Protein AF-A0A1L5FCF8-F1 (afdb_monomer_lite)

Foldseek 3Di:
DPPPQPQWAKAKAKLCQAQCNVVVCVPDQFNIKMKIATAHPVGDTFWIWMWGQHDDPNDTATDTGGDPRNVVRVVVQVQLVVVCVVCVPPRDDPVRSVVSSVVSRYYYPHHGPDDD

pLDDT: mean 89.03, std 12.79, range [37.94, 98.19]

Sequence (116 aa):
MENKNEGMIKGFTQLSRAWYGEVCLRNSDYVDRVIFGLYSSQGGTTGEMTVDWINLSGKIVPELNIFSDAWSALSNFHDLINVLGEHDSEDPTPEEFCKYLLDCGFMDRTETIIGY

Organism: Clostridium kluyveri (NCBI:txid1534)

Radius of gyration: 14.66 Å; chains: 1; bounding box: 34×45×38 Å

Secondary structure (DSSP, 8-state):
---TTTT-EEEEEEGGGSTTHHHHHTT-SEEEEEEEEEE-TTS-EEEEEEEEEEEETTEEEEEEEE-GGGHHHHTT-HHHHHHHHHTTTS---HHHHHHHHHHTTPEE--------

Structure (mmCIF, N/CA/C/O backbone):
data_AF-A0A1L5FCF8-F1
#
_entry.id   AF-A0A1L5FCF8-F1
#
loop_
_atom_site.group_PDB
_atom_site.id
_atom_site.type_symbol
_atom_site.label_atom_id
_atom_site.label_alt_id
_atom_site.label_comp_id
_atom_site.label_asym_id
_atom_site.label_entity_id
_atom_site.label_seq_id
_atom_site.pdbx_PDB_ins_code
_atom_site.Cartn_x
_atom_site.Cartn_y
_atom_site.Cartn_z
_atom_site.occupancy
_atom_site.B_iso_or_equiv
_atom_site.auth_seq_id
_atom_site.auth_comp_id
_atom_site.auth_asym_id
_atom_site.auth_atom_id
_atom_site.pdbx_PDB_model_num
ATOM 1 N N . MET A 1 1 ? 6.399 21.939 -18.732 1.00 43.91 1 MET A N 1
ATOM 2 C CA . MET A 1 1 ? 6.644 21.167 -17.500 1.00 43.91 1 MET A CA 1
ATOM 3 C C . MET A 1 1 ? 7.063 19.786 -17.958 1.00 43.91 1 MET A C 1
ATOM 5 O O . MET A 1 1 ? 6.285 19.169 -18.669 1.00 43.91 1 MET A O 1
ATOM 9 N N . GLU A 1 2 ? 8.301 19.373 -17.693 1.00 46.34 2 GLU A N 1
ATOM 10 C CA . GLU A 1 2 ? 8.744 18.007 -18.004 1.00 46.34 2 GLU A CA 1
ATOM 11 C C . GLU A 1 2 ? 7.903 17.011 -17.204 1.00 46.34 2 GLU A C 1
ATOM 13 O O . GLU A 1 2 ? 7.716 17.176 -15.995 1.00 46.34 2 GLU A O 1
ATOM 18 N N . ASN A 1 3 ? 7.371 15.998 -17.886 1.00 55.94 3 ASN A N 1
ATOM 19 C CA . ASN A 1 3 ? 6.654 14.908 -17.245 1.00 55.94 3 ASN A CA 1
ATOM 20 C C . ASN A 1 3 ? 7.686 14.048 -16.505 1.00 55.94 3 ASN A C 1
ATOM 22 O O . ASN A 1 3 ? 8.296 13.162 -17.094 1.00 55.94 3 ASN A O 1
ATOM 26 N N . LYS A 1 4 ? 7.881 14.298 -15.202 1.00 61.84 4 LYS A N 1
ATOM 27 C CA . LYS A 1 4 ? 8.805 13.530 -14.337 1.00 61.84 4 LYS A CA 1
ATOM 28 C C . LYS A 1 4 ? 8.567 12.009 -14.354 1.00 61.84 4 LYS A C 1
ATOM 30 O O . LYS A 1 4 ? 9.425 11.262 -13.899 1.00 61.84 4 LYS A O 1
ATOM 35 N N . ASN A 1 5 ? 7.421 11.566 -14.871 1.00 60.00 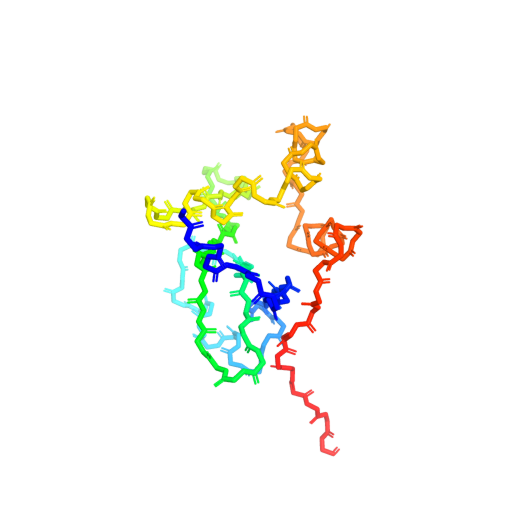5 ASN A N 1
ATOM 36 C CA . ASN A 1 5 ? 6.945 10.188 -14.808 1.00 60.00 5 ASN A 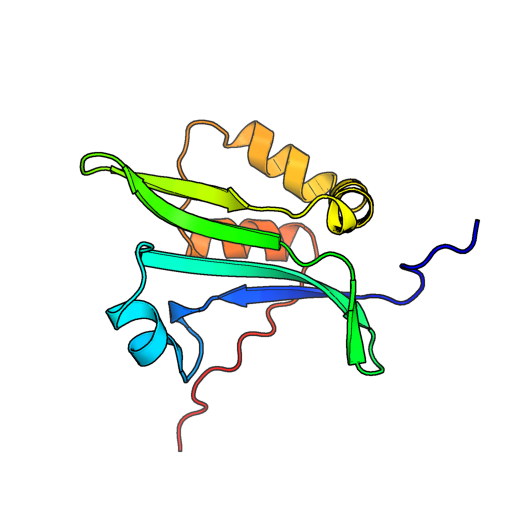CA 1
ATOM 37 C C . ASN A 1 5 ? 7.058 9.433 -16.149 1.00 60.00 5 ASN A C 1
ATOM 39 O O . ASN A 1 5 ? 6.619 8.287 -16.239 1.00 60.00 5 ASN A O 1
ATOM 43 N N . GLU A 1 6 ? 7.598 10.053 -17.202 1.00 63.06 6 GLU A N 1
ATOM 44 C CA . GLU A 1 6 ? 7.704 9.425 -18.524 1.00 63.06 6 GLU A CA 1
ATOM 45 C C . GLU A 1 6 ? 8.676 8.226 -18.484 1.00 63.06 6 GLU A C 1
ATOM 47 O O . GLU A 1 6 ? 9.830 8.358 -18.083 1.00 63.06 6 GLU A O 1
ATOM 52 N N . GLY A 1 7 ? 8.190 7.032 -18.847 1.00 71.62 7 GLY A N 1
ATOM 53 C CA . GLY A 1 7 ? 8.964 5.780 -18.795 1.00 71.62 7 GLY A CA 1
ATOM 54 C C . GLY A 1 7 ? 9.002 5.070 -17.432 1.00 71.62 7 GLY A C 1
ATOM 5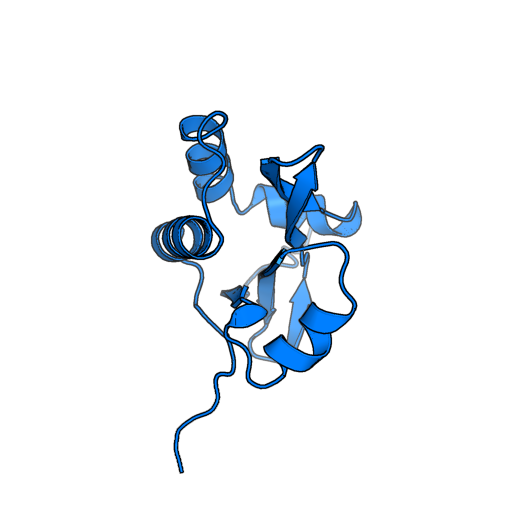5 O O . GLY A 1 7 ? 9.708 4.071 -17.297 1.00 71.62 7 GLY A O 1
ATOM 56 N N . MET A 1 8 ? 8.254 5.548 -16.432 1.00 81.50 8 MET A N 1
ATOM 57 C CA . MET A 1 8 ? 8.144 4.894 -15.122 1.00 81.50 8 MET A CA 1
ATOM 58 C C . MET A 1 8 ? 7.141 3.729 -15.138 1.00 81.50 8 MET A C 1
ATOM 60 O O . MET A 1 8 ? 6.134 3.766 -15.844 1.00 81.50 8 MET A O 1
ATOM 64 N N . ILE A 1 9 ? 7.390 2.714 -14.310 1.00 88.81 9 ILE A N 1
ATOM 65 C CA . ILE A 1 9 ? 6.551 1.518 -14.154 1.00 88.81 9 ILE A CA 1
ATOM 66 C C . ILE A 1 9 ? 5.823 1.577 -12.807 1.00 88.81 9 ILE A C 1
ATOM 68 O O . ILE A 1 9 ? 6.436 1.859 -11.776 1.00 88.81 9 ILE A O 1
ATOM 72 N N . LYS A 1 10 ? 4.520 1.277 -12.808 1.00 93.69 10 LYS A N 1
ATOM 73 C CA . LYS A 1 10 ? 3.722 1.088 -11.590 1.00 93.69 10 LYS A CA 1
ATOM 74 C C . LYS A 1 10 ? 4.157 -0.203 -10.892 1.00 93.69 10 LYS A C 1
ATOM 76 O O . LYS A 1 10 ? 4.133 -1.268 -11.506 1.00 93.69 10 LYS A O 1
ATOM 81 N N . GLY A 1 11 ? 4.537 -0.139 -9.622 1.00 94.44 11 GLY A N 1
ATOM 82 C CA . GLY A 1 11 ? 4.949 -1.328 -8.873 1.00 94.44 11 GLY A CA 1
ATOM 83 C C . GLY A 1 11 ? 4.527 -1.292 -7.415 1.00 94.44 11 GLY A C 1
ATOM 84 O O . GLY A 1 11 ? 4.197 -0.225 -6.897 1.00 94.44 11 GLY A O 1
ATOM 85 N N . PHE A 1 12 ? 4.555 -2.453 -6.765 1.00 96.50 12 PHE A N 1
ATOM 86 C CA . PHE A 1 12 ? 4.321 -2.564 -5.330 1.00 96.50 12 PHE A CA 1
ATOM 87 C C . PHE A 1 12 ? 5.142 -3.675 -4.673 1.00 96.50 12 PHE A C 1
ATOM 89 O O . PHE A 1 12 ? 5.648 -4.574 -5.347 1.00 96.50 12 PHE A O 1
ATOM 96 N N . THR A 1 13 ? 5.242 -3.620 -3.348 1.00 96.00 13 THR A N 1
ATOM 97 C CA . THR A 1 13 ? 5.759 -4.690 -2.491 1.00 96.00 13 THR A CA 1
ATOM 98 C C . THR A 1 13 ? 4.835 -4.893 -1.291 1.00 96.00 13 THR A C 1
ATOM 100 O O . THR A 1 13 ? 4.318 -3.925 -0.737 1.00 96.00 13 THR A O 1
ATOM 103 N N . GLN A 1 14 ? 4.623 -6.147 -0.884 1.00 96.88 14 GLN A N 1
ATOM 104 C CA . GLN A 1 14 ? 3.895 -6.499 0.341 1.00 96.88 14 GLN A CA 1
ATOM 105 C C . GLN A 1 14 ? 4.887 -6.977 1.403 1.00 96.88 14 GLN A C 1
ATOM 107 O O . GLN A 1 14 ? 5.633 -7.934 1.179 1.00 96.88 14 GLN A O 1
ATOM 112 N N . LEU A 1 15 ? 4.906 -6.319 2.563 1.00 94.25 15 LEU A N 1
ATOM 113 C CA . LEU A 1 15 ? 5.924 -6.551 3.581 1.00 94.25 15 LEU A CA 1
ATOM 114 C C . LEU A 1 15 ? 5.860 -7.968 4.156 1.00 94.25 15 LEU A C 1
ATOM 116 O O . LEU A 1 15 ? 6.899 -8.616 4.234 1.00 94.25 15 LEU A O 1
ATOM 120 N N . SER A 1 16 ? 4.676 -8.480 4.497 1.00 93.38 16 SER A N 1
ATOM 121 C CA . SER A 1 16 ? 4.512 -9.840 5.043 1.00 93.38 16 SER A CA 1
ATOM 122 C C . SER A 1 16 ? 5.015 -10.957 4.121 1.00 93.38 16 SER A C 1
ATOM 124 O O . SER A 1 16 ? 5.403 -12.022 4.601 1.00 93.38 16 SER A O 1
ATOM 126 N N . ARG A 1 17 ? 5.057 -10.715 2.804 1.00 92.69 17 ARG A N 1
ATOM 127 C CA . ARG A 1 17 ? 5.564 -11.660 1.797 1.00 92.69 17 ARG A CA 1
ATOM 128 C C . ARG A 1 17 ? 7.055 -11.492 1.505 1.00 92.69 17 ARG A C 1
ATOM 130 O O . ARG A 1 17 ? 7.663 -12.399 0.935 1.00 92.69 17 ARG A O 1
ATOM 137 N N . ALA A 1 18 ? 7.650 -10.359 1.868 1.00 90.81 18 ALA A N 1
ATOM 138 C CA . ALA A 1 18 ? 9.068 -10.113 1.644 1.00 90.81 18 ALA A CA 1
ATOM 139 C C . ALA A 1 18 ? 9.936 -11.050 2.500 1.00 90.81 18 ALA A C 1
ATOM 141 O O . ALA A 1 18 ? 9.564 -11.423 3.613 1.00 90.81 18 ALA A O 1
ATOM 142 N N . TRP A 1 19 ? 11.137 -11.394 2.027 1.00 88.50 19 TRP A N 1
ATOM 143 C CA . TRP A 1 19 ? 12.052 -12.290 2.753 1.00 88.50 19 TRP A CA 1
ATOM 144 C C . TRP A 1 19 ? 12.461 -11.778 4.145 1.00 88.50 19 TRP A C 1
ATOM 146 O O . TRP A 1 19 ? 12.814 -12.566 5.019 1.00 88.50 19 TRP A O 1
ATOM 156 N N . TYR A 1 20 ? 12.397 -10.463 4.356 1.00 83.56 20 TYR A N 1
ATOM 157 C CA . TYR A 1 20 ? 12.661 -9.782 5.627 1.00 83.56 20 TYR A CA 1
ATOM 158 C C . TYR A 1 20 ? 11.384 -9.422 6.405 1.00 83.56 20 TYR A C 1
ATOM 160 O O . TYR A 1 20 ? 11.466 -8.807 7.471 1.00 83.56 20 TYR A O 1
ATOM 168 N N . GLY A 1 21 ? 10.210 -9.794 5.887 1.00 87.88 21 GLY A N 1
ATOM 169 C CA . GLY A 1 21 ? 8.906 -9.361 6.384 1.00 87.88 21 GLY A CA 1
ATOM 170 C C . GLY A 1 21 ? 8.687 -9.662 7.858 1.00 87.88 21 GLY A C 1
ATOM 171 O O . GLY A 1 21 ? 8.360 -8.766 8.632 1.00 87.88 21 GLY A O 1
ATOM 172 N N . GLU A 1 22 ? 8.955 -10.903 8.273 1.00 87.62 22 GLU A N 1
ATOM 173 C CA . GLU A 1 22 ? 8.743 -11.348 9.654 1.00 87.62 22 GLU A CA 1
ATOM 174 C C . GLU A 1 22 ? 9.512 -10.488 10.671 1.00 87.62 22 GLU A C 1
ATOM 176 O O . GLU A 1 22 ? 8.982 -10.128 11.721 1.00 87.62 22 GLU A O 1
ATOM 181 N N . VAL A 1 23 ? 10.762 -10.128 10.367 1.00 87.94 23 VAL A N 1
ATOM 182 C CA . VAL A 1 23 ? 11.603 -9.340 11.281 1.00 87.94 23 VAL A CA 1
ATOM 183 C C . VAL A 1 23 ? 11.100 -7.902 11.385 1.00 87.94 23 VAL A C 1
ATOM 185 O O . VAL A 1 23 ? 11.079 -7.345 12.483 1.00 87.94 23 VAL A O 1
ATOM 188 N N . CYS A 1 24 ? 10.673 -7.312 10.267 1.00 87.19 24 CYS A N 1
ATOM 189 C CA . CYS A 1 24 ? 10.129 -5.957 10.242 1.00 87.19 24 CYS A CA 1
ATOM 190 C C . CYS A 1 24 ? 8.771 -5.860 10.950 1.00 87.19 24 CYS A C 1
ATOM 192 O O . CYS A 1 24 ? 8.555 -4.908 11.696 1.00 87.19 24 CYS A O 1
ATOM 194 N N . LEU A 1 25 ? 7.895 -6.855 10.775 1.00 90.94 25 LEU A N 1
ATOM 195 C CA . LEU A 1 25 ? 6.541 -6.841 11.339 1.00 90.94 25 LEU A CA 1
ATOM 196 C C . LEU A 1 25 ? 6.495 -7.063 12.858 1.00 90.94 25 LEU A C 1
ATOM 198 O O . LEU A 1 25 ? 5.571 -6.616 13.527 1.00 90.94 25 LEU A O 1
ATOM 202 N N . ARG A 1 26 ? 7.501 -7.718 13.451 1.00 88.12 26 ARG A N 1
ATOM 203 C CA . ARG A 1 26 ? 7.540 -7.958 14.910 1.00 88.12 26 ARG A CA 1
ATOM 204 C C . ARG A 1 26 ? 7.552 -6.682 15.755 1.00 88.12 26 ARG A C 1
ATOM 206 O O . ARG A 1 26 ? 7.183 -6.745 16.923 1.00 88.12 26 ARG A O 1
ATOM 213 N N . ASN A 1 27 ? 8.014 -5.566 15.195 1.00 84.62 27 ASN A N 1
ATOM 214 C CA . ASN A 1 27 ? 8.147 -4.289 15.899 1.00 84.62 27 ASN A CA 1
ATOM 215 C C . ASN A 1 27 ? 7.346 -3.160 15.226 1.00 84.62 27 ASN A C 1
ATOM 217 O O . ASN A 1 27 ? 7.662 -1.992 15.448 1.00 84.62 27 ASN A O 1
ATOM 221 N N . SER A 1 28 ? 6.370 -3.485 14.372 1.00 88.44 28 SER A N 1
ATOM 222 C CA . SER A 1 28 ? 5.513 -2.490 13.723 1.00 88.44 28 SER A CA 1
ATOM 223 C C . SER A 1 28 ? 4.187 -2.306 14.456 1.00 88.44 28 SER A C 1
ATOM 225 O O . SER A 1 28 ? 3.668 -3.228 15.079 1.00 88.44 28 SER A O 1
ATOM 227 N N . ASP A 1 29 ? 3.603 -1.116 14.306 1.00 90.81 29 ASP A N 1
ATOM 228 C CA . ASP A 1 29 ? 2.247 -0.799 14.782 1.00 90.81 29 ASP A CA 1
ATOM 229 C C . ASP A 1 29 ? 1.143 -1.246 13.797 1.00 90.81 29 ASP A C 1
ATOM 231 O O . ASP A 1 29 ? -0.051 -1.097 14.060 1.00 90.81 29 ASP A O 1
ATOM 235 N N . TYR A 1 30 ? 1.540 -1.810 12.654 1.00 94.44 30 TYR A N 1
ATOM 236 C CA . TYR A 1 30 ? 0.668 -2.361 11.618 1.00 94.44 30 TYR A CA 1
ATOM 237 C C . TYR A 1 30 ? 0.872 -3.874 11.480 1.00 94.44 30 TYR A C 1
ATOM 239 O O . TYR A 1 30 ? 1.966 -4.393 11.707 1.00 94.44 30 TYR A O 1
ATOM 247 N N . VAL A 1 31 ? -0.195 -4.570 11.087 1.00 94.62 31 VAL A N 1
ATOM 248 C CA . VAL A 1 31 ? -0.236 -6.014 10.812 1.00 94.62 31 VAL A CA 1
ATOM 249 C C . VAL A 1 31 ? 0.461 -6.347 9.496 1.00 94.62 31 VAL A C 1
ATOM 251 O O . VAL A 1 31 ? 1.116 -7.380 9.388 1.00 94.62 31 VAL A O 1
ATOM 254 N N . ASP A 1 32 ? 0.328 -5.468 8.507 1.00 97.25 32 ASP A N 1
ATOM 255 C CA . ASP A 1 32 ? 1.041 -5.543 7.237 1.00 97.25 32 ASP A CA 1
ATOM 256 C C . ASP A 1 32 ? 1.172 -4.144 6.625 1.00 97.25 32 ASP A C 1
ATOM 258 O O . ASP A 1 32 ? 0.502 -3.196 7.049 1.00 97.25 32 ASP A O 1
ATOM 262 N N . ARG A 1 33 ? 2.038 -4.028 5.621 1.00 97.62 33 ARG A N 1
ATOM 263 C CA . ARG A 1 33 ? 2.249 -2.821 4.830 1.00 97.62 33 ARG A CA 1
ATOM 264 C C . ARG A 1 33 ? 2.412 -3.188 3.366 1.00 97.62 33 ARG A C 1
ATOM 266 O O . ARG A 1 33 ? 3.244 -4.026 3.018 1.00 97.62 33 ARG A O 1
ATOM 273 N N . VAL A 1 34 ? 1.695 -2.477 2.507 1.00 98.19 34 VAL A N 1
ATOM 274 C CA . VAL A 1 34 ? 1.929 -2.484 1.064 1.00 98.19 34 VAL A CA 1
ATOM 275 C C . VAL A 1 34 ? 2.512 -1.138 0.668 1.00 98.19 34 VAL A C 1
ATOM 277 O O . VAL A 1 34 ? 1.911 -0.100 0.927 1.00 98.19 34 VAL A O 1
ATOM 280 N N . ILE A 1 35 ? 3.687 -1.156 0.043 1.00 96.50 35 ILE A N 1
ATOM 281 C CA . ILE A 1 35 ? 4.337 0.032 -0.523 1.00 96.50 35 ILE A CA 1
ATOM 282 C C . ILE A 1 35 ? 4.100 0.004 -2.025 1.00 96.50 35 ILE A C 1
ATOM 284 O O . ILE A 1 35 ? 4.343 -1.022 -2.656 1.00 96.50 35 ILE A O 1
ATOM 288 N N . PHE A 1 36 ? 3.642 1.105 -2.609 1.00 96.44 36 PHE A N 1
ATOM 289 C CA . PHE A 1 36 ? 3.405 1.200 -4.047 1.00 96.44 36 PHE A CA 1
ATOM 290 C C . PHE A 1 36 ? 3.759 2.586 -4.586 1.00 96.44 36 PHE A C 1
ATOM 292 O O . PHE A 1 36 ? 3.814 3.570 -3.849 1.00 96.44 36 PHE A O 1
ATOM 299 N N . GLY A 1 37 ? 4.037 2.665 -5.886 1.00 94.88 37 GLY A N 1
ATOM 300 C CA . GLY A 1 37 ? 4.470 3.911 -6.513 1.00 94.88 37 GLY A CA 1
ATOM 301 C C . GLY A 1 37 ? 4.938 3.741 -7.954 1.00 94.88 37 GLY A C 1
ATOM 302 O O . GLY A 1 37 ? 4.679 2.722 -8.604 1.00 94.88 37 GLY A O 1
ATOM 303 N N . LEU A 1 38 ? 5.629 4.767 -8.454 1.00 91.81 38 LEU A N 1
ATOM 304 C CA . LEU A 1 38 ? 6.273 4.767 -9.765 1.00 91.81 38 LEU A CA 1
ATOM 305 C C . LEU A 1 38 ? 7.773 4.500 -9.621 1.00 91.81 38 LEU A C 1
ATOM 307 O O . LEU A 1 38 ? 8.466 5.137 -8.824 1.00 91.81 38 LEU A O 1
ATOM 311 N N . TYR A 1 39 ? 8.278 3.585 -10.442 1.00 88.56 39 TYR A N 1
ATOM 312 C CA . TYR A 1 39 ? 9.663 3.134 -10.407 1.00 88.56 39 TYR A CA 1
ATOM 313 C C . TYR A 1 39 ? 10.330 3.282 -11.768 1.00 88.56 39 TYR A C 1
ATOM 315 O O . TYR A 1 39 ? 9.767 2.890 -12.791 1.00 88.56 39 TYR A O 1
ATOM 323 N N . SER A 1 40 ? 11.554 3.810 -11.777 1.00 82.12 40 SER A N 1
ATOM 324 C CA . SER A 1 40 ? 12.351 3.918 -12.999 1.00 82.12 40 SER A CA 1
ATOM 325 C C . SER A 1 40 ? 13.098 2.612 -13.266 1.00 82.12 40 SER A C 1
ATOM 327 O O . SER A 1 40 ? 13.580 1.953 -12.340 1.00 82.12 40 SER A O 1
ATOM 329 N N . SER A 1 41 ? 13.269 2.259 -14.541 1.00 70.81 41 SER A N 1
ATOM 330 C CA . SER A 1 41 ? 14.101 1.116 -14.937 1.00 70.81 41 SER A CA 1
ATOM 331 C C . SER A 1 41 ? 15.593 1.326 -14.647 1.00 70.81 41 SER A C 1
ATOM 333 O O . SER A 1 41 ? 16.356 0.365 -14.654 1.00 70.81 41 SER A O 1
ATOM 335 N N . GLN A 1 42 ? 16.023 2.572 -14.415 1.00 69.88 42 GLN A N 1
ATOM 336 C CA . GLN A 1 42 ? 17.409 2.943 -14.105 1.00 69.88 42 GLN A CA 1
ATOM 337 C C . GLN A 1 42 ? 17.656 3.123 -12.597 1.00 69.88 42 GLN A C 1
ATOM 339 O O . GLN A 1 42 ? 18.754 3.499 -12.193 1.00 69.88 42 GLN A O 1
ATOM 344 N N . GLY A 1 43 ? 16.654 2.834 -11.761 1.00 64.88 43 GLY A N 1
ATOM 345 C CA . GLY A 1 43 ? 16.698 3.055 -10.319 1.00 64.88 43 GLY A CA 1
ATOM 346 C C . GLY A 1 43 ? 16.102 4.399 -9.894 1.00 64.88 43 GLY A C 1
ATOM 347 O O . GLY A 1 43 ? 15.911 5.314 -10.696 1.00 64.88 43 GLY A O 1
ATOM 348 N N . GLY A 1 44 ? 15.771 4.500 -8.609 1.00 66.62 44 GLY A N 1
ATOM 349 C CA . GLY A 1 44 ? 15.024 5.623 -8.046 1.00 66.62 44 GLY A CA 1
ATOM 350 C C . GLY A 1 44 ? 13.515 5.379 -8.006 1.00 66.62 44 GLY A C 1
ATOM 351 O O . GLY A 1 44 ? 12.965 4.558 -8.747 1.00 66.62 44 GLY A O 1
ATOM 352 N N . THR A 1 45 ? 12.861 6.095 -7.098 1.00 68.81 45 THR A N 1
ATOM 353 C CA . THR A 1 45 ? 11.420 6.028 -6.859 1.00 68.81 45 THR A CA 1
ATOM 354 C C . THR A 1 45 ? 10.839 7.428 -7.030 1.00 68.81 45 THR A C 1
ATOM 356 O O . THR A 1 45 ? 11.505 8.432 -6.771 1.00 68.81 45 THR A O 1
ATOM 359 N N . THR A 1 46 ? 9.629 7.530 -7.571 1.00 75.06 46 THR A N 1
ATOM 360 C CA . THR A 1 46 ? 8.911 8.805 -7.664 1.00 75.06 46 THR A CA 1
ATOM 361 C C . THR A 1 46 ? 7.520 8.610 -7.092 1.00 75.06 46 THR A C 1
ATOM 363 O O . THR A 1 46 ? 6.691 7.912 -7.667 1.00 75.06 46 THR A O 1
ATOM 366 N N . GLY A 1 47 ? 7.277 9.240 -5.944 1.00 84.12 47 GLY A N 1
ATOM 367 C CA . GLY A 1 47 ? 5.977 9.235 -5.286 1.00 84.12 47 GLY A CA 1
ATOM 368 C C . GLY A 1 47 ? 5.575 7.874 -4.725 1.00 84.12 47 GLY A C 1
ATOM 369 O O . GLY A 1 47 ? 4.538 7.340 -5.106 1.00 84.12 47 GLY A O 1
ATOM 370 N N . GLU A 1 48 ? 6.401 7.317 -3.839 1.00 91.62 48 GLU A N 1
ATOM 371 C CA . GLU A 1 48 ? 6.004 6.160 -3.035 1.00 91.62 48 GLU A CA 1
ATOM 372 C C . GLU A 1 48 ? 4.975 6.557 -1.976 1.00 91.62 48 GLU A C 1
ATOM 374 O O . GLU A 1 48 ? 5.001 7.654 -1.413 1.00 91.62 48 GLU A O 1
ATOM 379 N N . MET A 1 49 ? 4.068 5.631 -1.716 1.00 95.69 49 MET A N 1
ATOM 380 C CA . MET A 1 49 ? 2.998 5.736 -0.736 1.00 95.69 49 MET A CA 1
ATOM 381 C C . MET A 1 49 ? 2.732 4.351 -0.155 1.00 95.69 49 MET A C 1
ATOM 383 O O . MET A 1 49 ? 3.155 3.338 -0.726 1.00 95.69 49 MET A O 1
ATOM 387 N N . THR A 1 50 ? 2.078 4.301 1.001 1.00 97.56 50 THR A N 1
ATOM 388 C CA . THR A 1 50 ? 1.824 3.035 1.690 1.00 97.56 50 THR A CA 1
ATOM 389 C C . THR A 1 50 ? 0.359 2.879 2.043 1.00 97.56 50 THR A C 1
ATOM 391 O O . THR A 1 50 ? -0.326 3.859 2.320 1.00 97.56 50 THR A O 1
ATOM 394 N N . VAL A 1 51 ? -0.115 1.637 2.037 1.00 98.06 51 VAL A N 1
ATOM 395 C CA . VAL A 1 51 ? -1.285 1.249 2.822 1.00 98.06 51 VAL A CA 1
ATOM 396 C C . VAL A 1 51 ? -0.793 0.410 3.985 1.00 98.06 51 VAL A C 1
ATOM 398 O O . VAL A 1 51 ? -0.091 -0.583 3.781 1.00 98.06 51 VAL A O 1
ATOM 401 N N . ASP A 1 52 ? -1.153 0.832 5.189 1.00 98.00 52 ASP A N 1
ATOM 402 C CA . ASP A 1 52 ? -0.810 0.151 6.429 1.00 98.00 52 ASP A CA 1
ATOM 403 C C . ASP A 1 52 ? -2.080 -0.440 7.040 1.00 98.00 52 ASP A C 1
ATOM 405 O O . ASP A 1 52 ? -3.084 0.253 7.188 1.00 98.00 52 ASP A O 1
ATOM 409 N N . TRP A 1 53 ? -2.047 -1.717 7.416 1.00 98.12 53 TRP A N 1
ATOM 410 C CA . TRP A 1 53 ? -3.172 -2.363 8.092 1.00 98.12 53 TRP A CA 1
ATOM 411 C C . TRP A 1 53 ? -3.010 -2.214 9.595 1.00 98.12 53 TRP A C 1
ATOM 413 O O . TRP A 1 53 ? -2.287 -2.983 10.227 1.00 98.12 53 TRP A O 1
ATOM 423 N N . ILE A 1 54 ? -3.669 -1.216 10.172 1.00 96.94 54 ILE A N 1
ATOM 424 C CA . ILE A 1 54 ? -3.524 -0.856 11.584 1.00 96.94 54 ILE A CA 1
ATOM 425 C C . ILE A 1 54 ? -4.674 -1.412 12.423 1.00 96.94 54 ILE A C 1
ATOM 427 O O . ILE A 1 54 ? -5.799 -1.570 11.949 1.00 96.94 54 ILE A O 1
ATOM 431 N N . ASN A 1 55 ? -4.405 -1.699 13.697 1.00 94.69 55 ASN A N 1
ATOM 432 C CA . ASN A 1 55 ? -5.448 -2.065 14.651 1.00 94.69 55 ASN A CA 1
ATOM 433 C C . ASN A 1 55 ? -6.062 -0.806 15.274 1.00 94.69 55 ASN A C 1
ATOM 435 O O . ASN A 1 55 ? -5.465 -0.175 16.146 1.00 94.69 55 ASN A O 1
ATOM 439 N N . LEU A 1 56 ? -7.285 -0.477 14.866 1.00 93.56 56 LEU A N 1
ATOM 440 C CA . LEU A 1 56 ? -8.076 0.602 15.431 1.00 93.56 56 LEU A CA 1
ATOM 441 C C . LEU A 1 56 ? -9.152 0.025 16.361 1.00 93.56 56 LEU A C 1
ATOM 443 O O . LEU A 1 56 ? -10.236 -0.370 15.939 1.00 93.56 56 LEU A O 1
ATOM 447 N N . SER A 1 57 ? -8.853 -0.013 17.662 1.00 92.62 57 SER A N 1
ATOM 448 C CA . SER A 1 57 ? -9.782 -0.472 18.714 1.00 92.62 57 SER A CA 1
ATOM 449 C C . SER A 1 57 ? -10.330 -1.897 18.513 1.00 92.62 57 SER A C 1
ATOM 451 O O . SER A 1 57 ? -11.506 -2.163 18.753 1.00 92.62 57 SER A O 1
ATOM 453 N N . GLY A 1 58 ? -9.476 -2.831 18.094 1.00 93.06 58 GLY A N 1
ATOM 454 C CA . GLY A 1 58 ? -9.824 -4.240 17.886 1.00 93.06 58 GLY A CA 1
ATOM 455 C C . GLY A 1 58 ? -10.273 -4.579 16.465 1.00 93.06 58 GLY A C 1
ATOM 456 O O . GLY A 1 58 ? -10.523 -5.750 16.182 1.00 93.06 58 GLY A O 1
ATOM 457 N N . LYS A 1 59 ? -10.349 -3.589 15.571 1.00 94.94 59 LYS A N 1
ATOM 458 C CA . LYS A 1 59 ? -10.642 -3.768 14.147 1.00 94.94 59 LYS A CA 1
ATOM 459 C C . LYS A 1 59 ? -9.392 -3.463 13.326 1.00 94.94 59 LYS A C 1
ATOM 461 O O . LYS A 1 59 ? -8.762 -2.434 13.545 1.00 94.94 59 LYS A O 1
ATOM 466 N N . ILE A 1 60 ? -9.039 -4.342 12.392 1.00 96.50 60 ILE A N 1
ATOM 467 C CA . ILE A 1 60 ? -7.975 -4.063 11.422 1.00 96.50 60 ILE A CA 1
ATOM 468 C C . ILE A 1 60 ? -8.565 -3.224 10.293 1.00 96.50 60 ILE A C 1
ATOM 470 O O . ILE A 1 60 ? -9.588 -3.612 9.733 1.00 96.50 60 ILE A O 1
ATOM 474 N N . VAL A 1 61 ? -7.945 -2.085 9.996 1.00 96.56 61 VAL A N 1
ATOM 475 C CA . VAL A 1 61 ? -8.385 -1.159 8.945 1.00 96.56 61 VAL A CA 1
ATOM 476 C C . VAL A 1 61 ? -7.195 -0.741 8.074 1.00 96.56 61 VAL A C 1
ATOM 478 O O . VAL A 1 61 ? -6.098 -0.559 8.613 1.00 96.56 61 VAL A O 1
ATOM 481 N N . PRO A 1 62 ? -7.375 -0.602 6.750 1.00 97.56 62 PRO A N 1
ATOM 482 C CA . PRO A 1 62 ? -6.344 -0.067 5.870 1.00 97.56 62 PRO A CA 1
ATOM 483 C C . PRO A 1 62 ? -6.254 1.462 5.988 1.00 97.56 62 PRO A C 1
ATOM 485 O O . PRO A 1 62 ? -7.255 2.169 5.895 1.00 97.56 62 PRO A O 1
ATOM 488 N N . GLU A 1 63 ? -5.040 1.984 6.144 1.00 97.06 63 GLU A N 1
ATOM 489 C CA . GLU A 1 63 ? -4.740 3.417 6.189 1.00 97.06 63 GLU A CA 1
ATOM 490 C C . GLU A 1 63 ? -3.810 3.806 5.032 1.00 97.06 63 GLU A C 1
ATOM 492 O O . GLU A 1 63 ? -2.667 3.350 4.964 1.00 97.06 63 GLU A O 1
ATOM 497 N N . LEU A 1 64 ? -4.284 4.676 4.132 1.00 96.75 64 LEU A N 1
ATOM 498 C CA . LEU A 1 64 ? -3.470 5.235 3.050 1.00 96.75 64 LEU A CA 1
ATOM 499 C C . LEU A 1 64 ? -2.596 6.389 3.567 1.00 96.75 64 LEU A C 1
ATOM 501 O O . LEU A 1 64 ? -3.099 7.453 3.928 1.00 96.75 64 LEU A O 1
ATOM 505 N N . ASN A 1 65 ? -1.281 6.203 3.509 1.00 96.75 65 ASN A N 1
ATOM 506 C CA . ASN A 1 65 ? -0.267 7.175 3.899 1.00 96.75 65 ASN A CA 1
ATOM 507 C C . ASN A 1 65 ? 0.483 7.707 2.673 1.00 96.75 65 ASN A C 1
ATOM 509 O O . ASN A 1 65 ? 1.008 6.947 1.855 1.00 96.75 65 ASN A O 1
ATOM 513 N N . ILE A 1 66 ? 0.565 9.035 2.554 1.00 95.75 66 ILE A N 1
ATOM 514 C CA . ILE A 1 66 ? 1.213 9.697 1.421 1.00 95.75 66 ILE A CA 1
ATOM 515 C C . ILE A 1 66 ? 1.851 11.033 1.821 1.00 95.75 66 ILE A C 1
ATOM 517 O O . ILE A 1 66 ? 1.227 11.871 2.473 1.00 95.75 66 ILE A O 1
ATOM 521 N N . PHE A 1 67 ? 3.090 11.263 1.382 1.00 93.88 67 PHE A N 1
ATOM 522 C CA . PHE A 1 67 ? 3.758 12.557 1.524 1.00 93.88 67 PHE A CA 1
ATOM 523 C C . PHE A 1 67 ? 3.353 13.531 0.406 1.00 93.88 67 PHE A C 1
ATOM 525 O O . PHE A 1 67 ? 2.992 13.136 -0.702 1.00 93.88 67 PHE A O 1
ATOM 532 N N . SER A 1 68 ? 3.410 14.838 0.681 1.00 94.12 68 SER A N 1
ATOM 533 C CA . SER A 1 68 ? 2.929 15.873 -0.250 1.00 94.12 68 SER A CA 1
ATOM 534 C C . SER A 1 68 ? 3.669 15.920 -1.590 1.00 94.12 68 SER A C 1
ATOM 536 O O . SER A 1 68 ? 3.122 16.381 -2.590 1.00 94.12 68 SER A O 1
ATOM 538 N N . ASP A 1 69 ? 4.913 15.451 -1.631 1.00 89.06 69 ASP A N 1
ATOM 539 C CA . ASP A 1 69 ? 5.716 15.346 -2.851 1.00 89.06 69 ASP A CA 1
ATOM 540 C C . ASP A 1 69 ? 5.277 14.190 -3.770 1.00 89.06 69 ASP A C 1
ATOM 542 O O . ASP A 1 69 ? 5.606 14.191 -4.958 1.00 89.06 69 ASP A O 1
ATOM 546 N N . ALA A 1 70 ? 4.468 13.258 -3.261 1.00 92.12 70 ALA A N 1
ATOM 547 C CA . ALA A 1 70 ? 3.909 12.132 -4.001 1.00 92.12 70 ALA A CA 1
ATOM 548 C C . ALA A 1 70 ? 2.502 12.396 -4.574 1.00 92.12 70 ALA A C 1
ATOM 550 O O . ALA A 1 70 ? 1.999 11.584 -5.351 1.00 92.12 70 ALA A O 1
ATOM 551 N N . TRP A 1 71 ? 1.854 13.530 -4.275 1.00 93.00 71 TRP A N 1
ATOM 552 C CA . TRP A 1 71 ? 0.482 13.809 -4.743 1.00 93.00 71 TRP A CA 1
ATOM 553 C C . TRP A 1 71 ? 0.340 13.823 -6.271 1.00 93.00 71 TRP A C 1
ATOM 555 O O . TRP A 1 71 ? -0.669 13.371 -6.808 1.00 93.00 71 TRP A O 1
ATOM 565 N N . SER A 1 72 ? 1.365 14.286 -6.994 1.00 90.25 72 SER A N 1
ATOM 566 C CA . SER A 1 72 ? 1.362 14.215 -8.461 1.00 90.25 72 SER A CA 1
ATOM 567 C C . SER A 1 72 ? 1.504 12.782 -8.982 1.00 90.25 72 SER A C 1
ATOM 569 O O . SER A 1 72 ? 1.053 12.503 -10.089 1.00 90.25 72 SER A O 1
ATOM 571 N N . ALA A 1 73 ? 2.126 11.866 -8.236 1.00 90.94 73 ALA A N 1
ATOM 572 C CA . ALA A 1 73 ? 2.118 10.447 -8.586 1.00 90.94 73 ALA A CA 1
ATOM 573 C C . ALA A 1 73 ? 0.734 9.843 -8.310 1.00 90.94 73 ALA A C 1
ATOM 575 O O . ALA A 1 73 ? 0.188 9.185 -9.191 1.00 90.94 73 ALA A O 1
ATOM 576 N N . LEU A 1 74 ? 0.118 10.174 -7.166 1.00 93.25 74 LEU A N 1
ATOM 577 C CA . LEU A 1 74 ? -1.242 9.743 -6.817 1.00 93.25 74 LEU A CA 1
ATOM 578 C C . LEU A 1 74 ? -2.264 10.113 -7.897 1.00 93.25 74 LEU A C 1
ATOM 580 O O . LEU A 1 74 ? -3.101 9.292 -8.257 1.00 93.25 74 LEU A O 1
ATOM 584 N N . SER A 1 75 ? -2.165 11.312 -8.483 1.00 91.69 75 SER A N 1
ATOM 585 C CA . SER A 1 75 ? -3.076 11.728 -9.558 1.00 91.69 75 SER A CA 1
ATOM 586 C C . SER A 1 75 ? -2.977 10.866 -10.828 1.00 91.69 75 SER A C 1
ATOM 588 O O . SER A 1 75 ? -3.888 10.889 -11.651 1.00 91.69 75 SER A O 1
ATOM 590 N N . ASN A 1 76 ? -1.892 10.102 -11.010 1.00 90.75 76 ASN A N 1
ATOM 591 C CA . ASN A 1 76 ? -1.748 9.135 -12.107 1.00 90.75 76 ASN A CA 1
ATOM 592 C C . ASN A 1 76 ? -2.373 7.763 -11.789 1.00 90.75 76 ASN A C 1
ATOM 594 O O . ASN A 1 76 ? -2.434 6.902 -12.667 1.00 90.75 76 ASN A O 1
ATOM 598 N N . PHE A 1 77 ? -2.844 7.543 -10.560 1.00 94.50 77 PHE A N 1
ATOM 599 C CA . PHE A 1 77 ? -3.446 6.291 -10.097 1.00 94.50 77 PHE A CA 1
ATOM 600 C C . PHE A 1 77 ? -4.978 6.381 -10.030 1.00 94.50 77 PHE A C 1
ATOM 602 O O . PHE A 1 77 ? -5.589 5.842 -9.115 1.00 94.50 77 PHE A O 1
ATOM 609 N N . HIS A 1 78 ? -5.611 7.065 -10.990 1.00 94.62 78 HIS A N 1
ATOM 610 C CA . HIS A 1 78 ? -7.064 7.284 -10.990 1.00 94.62 78 HIS A CA 1
ATOM 611 C C . HIS A 1 78 ? -7.871 5.981 -10.948 1.00 94.62 78 HIS A C 1
ATOM 613 O O . HIS A 1 78 ? -8.850 5.920 -10.215 1.00 94.62 78 HIS A O 1
ATOM 619 N N . ASP A 1 79 ? -7.436 4.935 -11.658 1.00 96.44 79 ASP A N 1
ATOM 620 C CA . ASP A 1 79 ? -8.102 3.626 -11.630 1.00 96.44 79 ASP A CA 1
ATOM 621 C C . ASP A 1 79 ? -8.125 3.043 -10.213 1.00 96.44 79 ASP A C 1
ATOM 623 O O . ASP A 1 79 ? -9.175 2.636 -9.727 1.00 96.44 79 ASP A O 1
ATOM 627 N N . LEU A 1 80 ? -6.987 3.101 -9.511 1.00 97.06 80 LEU A N 1
ATOM 628 C CA . LEU A 1 80 ? -6.883 2.632 -8.131 1.00 97.06 80 LEU A CA 1
ATOM 629 C C . LEU A 1 80 ? -7.763 3.466 -7.198 1.00 97.06 80 LEU A C 1
ATOM 631 O O . LEU A 1 80 ? -8.466 2.905 -6.369 1.00 97.06 80 LEU A O 1
ATOM 635 N N . ILE A 1 81 ? -7.755 4.795 -7.338 1.00 96.44 81 ILE A N 1
ATOM 636 C CA . ILE A 1 81 ? -8.606 5.675 -6.524 1.00 96.44 81 ILE A CA 1
ATOM 637 C C . ILE A 1 81 ? -10.094 5.381 -6.744 1.00 96.44 81 ILE A C 1
ATOM 639 O O . ILE A 1 81 ? -10.855 5.390 -5.779 1.00 96.44 81 ILE A O 1
ATOM 643 N N . ASN A 1 82 ? -10.507 5.087 -7.978 1.00 97.44 82 ASN A N 1
ATOM 644 C CA . ASN A 1 82 ? -11.885 4.704 -8.271 1.00 97.44 82 ASN A CA 1
ATOM 645 C C . ASN A 1 82 ? -12.248 3.379 -7.591 1.00 97.44 82 ASN A C 1
ATOM 647 O O . ASN A 1 82 ? -13.264 3.328 -6.906 1.00 97.44 82 ASN A O 1
ATOM 651 N N . VAL A 1 83 ? -11.392 2.355 -7.699 1.00 97.19 83 VAL A N 1
ATOM 652 C CA . VAL A 1 83 ? -11.589 1.064 -7.013 1.00 97.19 83 VAL A CA 1
ATOM 653 C C . VAL A 1 83 ? -11.684 1.261 -5.497 1.00 97.19 83 VAL A C 1
ATOM 655 O O . VAL A 1 83 ? -12.587 0.734 -4.859 1.00 97.19 83 VAL A O 1
ATOM 658 N N . LEU A 1 84 ? -10.814 2.080 -4.899 1.00 95.94 84 LEU A N 1
ATOM 659 C CA . LEU A 1 84 ? -10.901 2.377 -3.465 1.00 95.94 84 LEU A CA 1
ATOM 660 C C . LEU A 1 84 ? -12.216 3.066 -3.089 1.00 95.94 84 LEU A C 1
ATOM 662 O O . LEU A 1 84 ? -12.792 2.739 -2.058 1.00 95.94 84 LEU A O 1
ATOM 666 N N . GLY A 1 85 ? -12.719 3.971 -3.931 1.00 96.50 85 GLY A N 1
ATOM 667 C CA . GLY A 1 85 ? -14.022 4.604 -3.726 1.00 96.50 85 GLY A CA 1
ATOM 668 C C . GLY A 1 85 ? -15.203 3.634 -3.840 1.00 96.50 85 GLY A C 1
ATOM 669 O O . GLY A 1 85 ? -16.186 3.787 -3.119 1.00 96.50 85 GLY A O 1
ATOM 670 N N . GLU A 1 86 ? -15.114 2.626 -4.711 1.00 96.81 86 GLU A N 1
ATOM 671 C CA . GLU A 1 86 ? -16.127 1.568 -4.843 1.00 96.81 86 GLU A CA 1
ATOM 672 C C . GLU A 1 86 ? -16.171 0.646 -3.611 1.00 96.81 86 GLU A C 1
ATOM 674 O O . GLU A 1 86 ? -17.247 0.172 -3.249 1.00 96.81 86 GLU A O 1
ATOM 679 N N . HIS A 1 87 ? -15.031 0.460 -2.936 1.00 95.00 87 HIS A N 1
ATOM 680 C CA . HIS A 1 87 ? -14.847 -0.448 -1.796 1.00 95.00 87 HIS A CA 1
ATOM 681 C C . HIS A 1 87 ? -14.643 0.271 -0.437 1.00 95.00 87 HIS A C 1
ATOM 683 O O . HIS A 1 87 ? -14.181 -0.342 0.526 1.00 95.00 87 HIS A O 1
ATOM 689 N N . ASP A 1 88 ? -15.002 1.556 -0.321 1.00 93.00 88 ASP A N 1
ATOM 690 C CA . ASP A 1 88 ? -14.696 2.441 0.830 1.00 93.00 88 ASP A CA 1
ATOM 691 C C . ASP A 1 88 ? -15.175 1.915 2.202 1.00 93.00 88 ASP A C 1
ATOM 693 O O . ASP A 1 88 ? -14.638 2.268 3.247 1.00 93.00 88 ASP A O 1
ATOM 697 N N . SER A 1 89 ? -16.183 1.040 2.225 1.00 91.62 89 SER A N 1
ATOM 698 C CA . SER A 1 89 ? -16.761 0.483 3.460 1.00 91.62 89 SER A CA 1
ATOM 699 C C . SER A 1 89 ? -16.361 -0.968 3.753 1.00 91.62 89 SER A C 1
ATOM 701 O O . SER A 1 89 ? -16.945 -1.585 4.646 1.00 91.62 89 SER A O 1
ATOM 703 N N . GLU A 1 90 ? -15.422 -1.534 2.993 1.00 94.81 90 GLU A N 1
ATOM 704 C CA . GLU A 1 90 ? -15.146 -2.978 3.013 1.00 94.81 90 GLU A CA 1
ATOM 705 C C . GLU A 1 90 ? -13.892 -3.378 3.797 1.00 94.81 90 GLU A C 1
ATOM 707 O O . GLU A 1 90 ? -13.757 -4.550 4.135 1.00 94.81 90 GLU A O 1
ATOM 712 N N . ASP A 1 91 ? -13.011 -2.427 4.128 1.00 95.69 91 ASP A N 1
ATOM 713 C CA . ASP A 1 91 ? -11.729 -2.676 4.808 1.00 95.69 91 ASP A CA 1
ATOM 714 C C . ASP A 1 91 ? -10.934 -3.847 4.181 1.00 95.69 9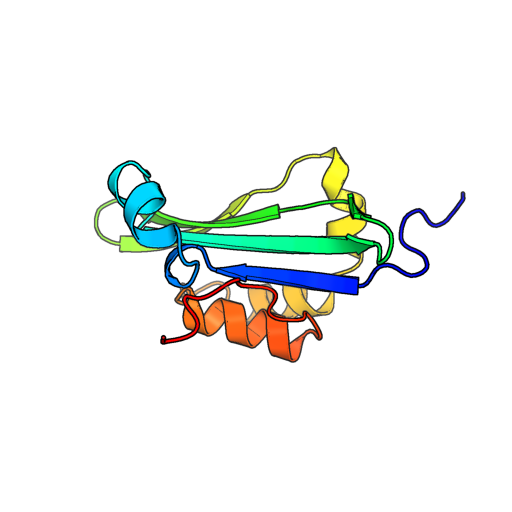1 ASP A C 1
ATOM 716 O O . ASP A 1 91 ? -10.671 -4.846 4.862 1.00 95.69 91 ASP A O 1
ATOM 720 N N . PRO A 1 92 ? -10.550 -3.756 2.890 1.00 97.12 92 PRO A N 1
ATOM 721 C CA . PRO A 1 92 ? -9.895 -4.855 2.175 1.00 97.12 92 PRO A CA 1
ATOM 722 C C . PRO A 1 92 ? -8.640 -5.345 2.903 1.00 97.12 92 PRO A C 1
ATOM 724 O O . PRO A 1 92 ? -7.892 -4.536 3.455 1.00 97.12 92 PRO A O 1
ATOM 727 N N . THR A 1 93 ? -8.361 -6.650 2.868 1.00 97.38 93 THR A N 1
ATOM 728 C CA . THR A 1 93 ? -7.114 -7.223 3.410 1.00 97.38 93 THR A CA 1
ATOM 729 C C . THR A 1 93 ? -5.887 -6.824 2.569 1.00 97.38 93 THR A C 1
ATOM 731 O O . THR A 1 93 ? -6.045 -6.360 1.433 1.00 97.38 93 THR A O 1
ATOM 734 N N . PRO A 1 94 ? -4.646 -7.038 3.061 1.00 97.44 94 PRO A N 1
ATOM 735 C CA . PRO A 1 94 ? -3.437 -6.832 2.259 1.00 97.44 94 PRO A CA 1
ATOM 736 C C . PRO A 1 94 ? -3.478 -7.544 0.903 1.00 97.44 94 PRO A C 1
ATOM 738 O O . PRO A 1 94 ? -3.171 -6.953 -0.130 1.00 97.44 94 PRO A O 1
ATOM 741 N N . GLU A 1 95 ? -3.927 -8.798 0.884 1.00 97.00 95 GLU A N 1
ATOM 742 C CA . GLU A 1 95 ? -4.023 -9.614 -0.326 1.00 97.00 95 GLU A CA 1
ATOM 743 C C . GLU A 1 95 ? -5.086 -9.093 -1.297 1.00 97.00 95 GLU A C 1
ATOM 745 O O . GLU A 1 95 ? -4.902 -9.177 -2.512 1.00 97.00 95 GLU A O 1
ATOM 750 N N . GLU A 1 96 ? -6.207 -8.585 -0.785 1.00 97.62 96 GLU A N 1
ATOM 751 C CA . GLU A 1 96 ? -7.266 -7.980 -1.598 1.00 97.62 96 GLU A CA 1
ATOM 752 C C . GLU A 1 96 ? -6.796 -6.668 -2.220 1.00 97.62 96 GLU A C 1
ATOM 754 O O . GLU A 1 96 ? -6.925 -6.482 -3.429 1.00 97.62 96 GLU A O 1
ATOM 759 N N . PHE A 1 97 ? -6.130 -5.812 -1.445 1.00 98.06 97 PHE A N 1
ATOM 760 C CA . PHE A 1 97 ? -5.538 -4.586 -1.971 1.00 98.06 97 PHE A CA 1
ATOM 761 C C . PHE A 1 97 ? -4.450 -4.865 -3.020 1.00 98.06 97 PHE A C 1
ATOM 763 O O . PHE A 1 97 ? -4.401 -4.204 -4.057 1.00 98.06 97 PHE A O 1
ATOM 770 N N . CYS A 1 98 ? -3.611 -5.888 -2.820 1.00 98.06 98 CYS A N 1
ATOM 771 C CA . CYS A 1 98 ? -2.656 -6.321 -3.841 1.00 98.06 98 CYS A CA 1
ATOM 772 C C . CYS A 1 98 ? -3.343 -6.763 -5.144 1.00 98.06 98 CYS A C 1
ATOM 774 O O . CYS A 1 98 ? -2.797 -6.515 -6.219 1.00 98.06 98 CYS A O 1
ATOM 776 N N . LYS A 1 99 ? -4.536 -7.372 -5.087 1.00 98.00 99 LYS A N 1
ATOM 777 C CA . LYS A 1 99 ? -5.316 -7.679 -6.300 1.00 98.00 99 LYS A CA 1
ATOM 778 C C . LYS A 1 99 ? -5.791 -6.405 -6.992 1.00 98.00 99 LYS A C 1
ATOM 780 O O . LYS A 1 99 ? -5.593 -6.293 -8.196 1.00 98.00 99 LYS A O 1
ATOM 785 N N . TYR A 1 100 ? -6.292 -5.416 -6.247 1.00 98.12 100 TYR A N 1
ATOM 786 C CA . TYR A 1 100 ? -6.669 -4.116 -6.822 1.00 98.12 100 TYR A CA 1
ATOM 787 C C . TYR A 1 100 ? -5.497 -3.454 -7.548 1.00 98.12 100 TYR A C 1
ATOM 789 O O . TYR A 1 100 ? -5.649 -2.950 -8.659 1.00 98.12 100 TYR A O 1
ATOM 797 N N . LEU A 1 101 ? -4.302 -3.501 -6.954 1.00 98.00 101 LEU A N 1
ATOM 798 C CA . LEU A 1 101 ? -3.083 -3.001 -7.582 1.00 98.00 101 LEU A CA 1
ATOM 799 C C . LEU A 1 101 ? -2.759 -3.744 -8.887 1.00 98.00 101 LEU A C 1
ATOM 801 O O . LEU A 1 101 ? -2.482 -3.096 -9.898 1.00 98.00 101 LEU A O 1
ATOM 805 N N . LEU A 1 102 ? -2.819 -5.078 -8.889 1.00 97.88 102 LEU A N 1
ATOM 806 C CA . LEU A 1 102 ? -2.594 -5.885 -10.094 1.00 97.88 102 LEU A CA 1
ATOM 807 C C . LEU A 1 102 ? -3.605 -5.546 -11.200 1.00 97.88 102 LEU A C 1
ATOM 809 O O . LEU A 1 102 ? -3.201 -5.317 -12.342 1.00 97.88 102 LEU A O 1
ATOM 813 N N . ASP A 1 103 ? -4.887 -5.431 -10.856 1.00 97.38 103 ASP A N 1
ATOM 814 C CA . ASP A 1 103 ? -5.962 -5.082 -11.794 1.00 97.38 103 ASP A CA 1
ATOM 815 C C . ASP A 1 103 ? -5.797 -3.655 -12.353 1.00 97.38 103 ASP A C 1
ATOM 817 O O . ASP A 1 103 ? -6.103 -3.394 -13.517 1.00 97.38 103 ASP A O 1
ATOM 821 N N . CYS A 1 104 ? -5.209 -2.743 -11.570 1.00 96.75 104 CYS A N 1
ATOM 822 C CA . CYS A 1 104 ? -4.851 -1.379 -11.985 1.00 96.75 104 CYS A CA 1
ATOM 823 C C . CYS A 1 104 ? -3.508 -1.283 -12.746 1.00 96.75 104 CYS A C 1
ATOM 825 O O . CYS A 1 104 ? -3.007 -0.178 -13.019 1.00 96.75 104 CYS A O 1
ATOM 827 N N . GLY A 1 105 ? -2.897 -2.425 -13.075 1.00 95.88 105 GLY A N 1
ATOM 828 C CA . GLY A 1 105 ? -1.673 -2.521 -13.868 1.00 95.88 105 GLY A CA 1
ATOM 829 C C . GLY A 1 105 ? -0.378 -2.274 -13.093 1.00 95.88 105 GLY A C 1
ATOM 830 O O . GLY A 1 105 ? 0.641 -1.959 -13.710 1.00 95.88 105 GLY A O 1
ATOM 831 N N . PHE A 1 106 ? -0.388 -2.379 -11.761 1.00 96.12 106 PHE A N 1
ATOM 832 C CA . PHE A 1 106 ? 0.847 -2.411 -10.979 1.00 96.12 106 PHE A CA 1
ATOM 833 C C . PHE A 1 106 ? 1.497 -3.794 -11.060 1.00 96.12 106 PHE A C 1
ATOM 835 O O . PHE A 1 106 ? 0.825 -4.820 -11.097 1.00 96.12 106 PHE A O 1
ATOM 842 N N . MET A 1 107 ? 2.827 -3.830 -11.038 1.00 95.19 107 MET A N 1
ATOM 843 C CA . MET A 1 107 ? 3.593 -5.074 -10.978 1.00 95.19 107 MET A CA 1
ATOM 844 C C . MET A 1 107 ? 3.945 -5.438 -9.529 1.00 95.19 107 MET A C 1
ATOM 846 O O . MET A 1 107 ? 4.452 -4.587 -8.794 1.00 95.19 107 MET A O 1
ATOM 850 N N . ASP A 1 108 ? 3.750 -6.703 -9.140 1.00 95.19 108 ASP A N 1
ATOM 851 C CA . ASP A 1 108 ? 4.284 -7.238 -7.878 1.00 95.19 108 ASP A CA 1
ATOM 852 C C . ASP A 1 108 ? 5.811 -7.336 -7.986 1.00 95.19 108 ASP A C 1
ATOM 854 O O . ASP A 1 108 ? 6.352 -8.028 -8.853 1.00 95.19 108 ASP A O 1
ATOM 858 N N . ARG A 1 109 ? 6.510 -6.602 -7.125 1.00 92.81 109 ARG A N 1
ATOM 859 C CA . ARG A 1 109 ? 7.974 -6.567 -7.038 1.00 92.81 109 ARG A CA 1
ATOM 860 C C . ARG A 1 109 ? 8.472 -7.114 -5.704 1.00 92.81 109 ARG A C 1
ATOM 862 O O . ARG A 1 109 ? 9.618 -6.865 -5.336 1.00 92.81 109 ARG A O 1
A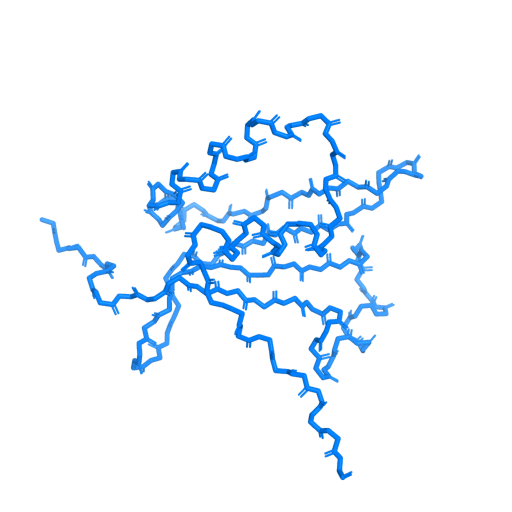TOM 869 N N . THR A 1 110 ? 7.620 -7.813 -4.958 1.00 92.06 110 THR A N 1
ATOM 870 C CA . THR A 1 110 ? 7.968 -8.354 -3.646 1.00 92.06 110 THR A CA 1
ATOM 871 C C . THR A 1 110 ? 9.060 -9.411 -3.786 1.00 92.06 110 THR A C 1
ATOM 873 O O . THR A 1 110 ? 8.857 -10.460 -4.394 1.00 92.06 110 THR A O 1
ATOM 876 N N . GLU A 1 111 ? 10.225 -9.156 -3.193 1.00 89.31 111 GLU A N 1
ATOM 877 C CA . GLU A 1 111 ? 11.302 -10.140 -3.119 1.00 89.31 111 GLU A CA 1
ATOM 878 C C . GLU A 1 111 ? 10.983 -11.174 -2.035 1.00 89.31 111 GLU A C 1
ATOM 880 O O . GLU A 1 111 ? 11.188 -10.947 -0.840 1.00 89.31 111 GLU A O 1
ATOM 885 N N . THR A 1 112 ? 10.453 -12.319 -2.451 1.00 87.31 112 THR A N 1
ATOM 886 C CA . THR A 1 112 ? 10.144 -13.444 -1.564 1.00 87.31 112 THR A CA 1
ATOM 887 C C . THR A 1 112 ? 11.354 -14.371 -1.418 1.00 87.31 112 THR A C 1
ATOM 889 O O . THR A 1 112 ? 12.222 -14.407 -2.291 1.00 87.31 112 THR A O 1
ATOM 892 N N . ILE A 1 113 ? 11.398 -15.200 -0.371 1.00 74.69 113 ILE A N 1
ATOM 893 C CA . ILE A 1 113 ? 12.376 -16.298 -0.296 1.00 74.69 113 ILE A CA 1
ATOM 894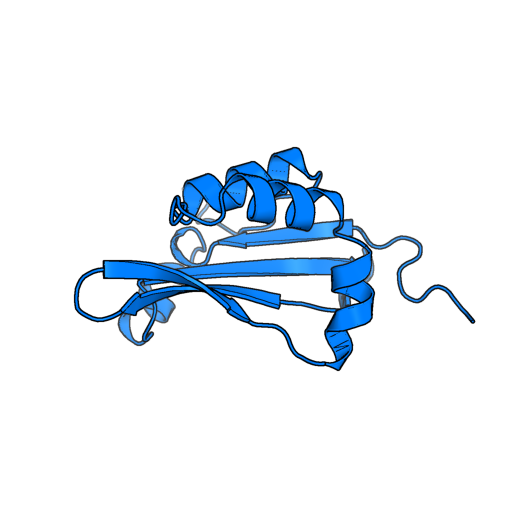 C C . ILE A 1 113 ? 12.095 -17.265 -1.455 1.00 74.69 113 ILE A C 1
ATOM 896 O O . ILE A 1 113 ? 11.077 -17.954 -1.460 1.00 74.69 113 ILE A O 1
ATOM 900 N N . ILE A 1 114 ? 12.983 -17.317 -2.447 1.00 58.19 114 ILE A N 1
ATOM 901 C CA . ILE A 1 114 ? 12.990 -18.398 -3.436 1.00 58.19 114 ILE A CA 1
ATOM 902 C C . ILE A 1 114 ? 13.568 -19.613 -2.708 1.00 58.19 114 ILE A C 1
ATOM 904 O O . ILE A 1 114 ? 14.674 -19.538 -2.174 1.00 58.19 114 ILE A O 1
ATOM 908 N N . GLY A 1 115 ? 12.787 -20.691 -2.607 1.00 50.38 115 GLY A N 1
ATOM 909 C CA . GLY A 1 115 ? 13.216 -21.926 -1.949 1.00 50.38 115 GLY A CA 1
ATOM 910 C C . GLY A 1 115 ? 14.556 -22.423 -2.502 1.00 50.38 115 GLY A C 1
ATOM 911 O O . GLY A 1 115 ? 14.753 -22.425 -3.717 1.00 50.38 115 GLY A O 1
ATOM 912 N N . TYR A 1 116 ? 15.460 -22.794 -1.591 1.00 37.94 116 TYR A N 1
ATOM 913 C CA . TYR A 1 116 ? 16.719 -23.489 -1.880 1.00 37.94 116 TYR A CA 1
ATOM 914 C C . TYR A 1 116 ? 16.480 -24.862 -2.513 1.00 37.94 116 TYR A C 1
ATOM 916 O O . TYR A 1 116 ? 15.507 -25.536 -2.097 1.00 37.94 116 TYR A O 1
#